Protein AF-A0A967Z6N4-F1 (afdb_monomer_lite)

Foldseek 3Di:
DECVLLVVQVCLAPPPLVAAAAEAEAELYLCQPPVNLVVQCCVVCVPPPPDDPVQDAAEGRQSHQHEYEYEHECPSPSCVPQCNVSRYDYHPNRYDYDGDYWDQQDDDPNRGDSRDPVSVCPTVVVVVVVVVVVVVPDQDPVRVVVVVVVVVVVVVVD

Sequence (158 aa):
HSMGSIIAYDVLTDVASDVNIHTFMTLGSPLGSPAVMKKMLAEQYAEQTNDSESEKKLATPENIKKNWLNLSDLNDNVALNYDLADDFEPNSHGVGPKDVIVNNDYEYEGKKNPHKSYGYLRTPEVAEVIHEFLAEERPSLADILRDSWERFIALFSR

Structure (mmCIF, N/CA/C/O backbone):
data_AF-A0A967Z6N4-F1
#
_entry.id   AF-A0A967Z6N4-F1
#
loop_
_atom_site.group_PDB
_atom_site.id
_atom_site.type_symbol
_atom_site.label_atom_id
_atom_site.label_alt_id
_atom_site.label_comp_id
_atom_site.label_asym_id
_atom_site.label_entity_id
_atom_site.label_seq_id
_atom_site.pdbx_PDB_ins_code
_atom_site.Cartn_x
_atom_site.Cartn_y
_atom_site.Cartn_z
_atom_site.occupancy
_atom_site.B_iso_or_equiv
_atom_site.auth_seq_id
_atom_site.auth_comp_id
_atom_site.auth_asym_id
_atom_site.auth_atom_id
_atom_site.pdbx_PDB_model_num
ATOM 1 N N . HIS A 1 1 ? -0.812 -4.590 5.590 1.00 96.38 1 HIS A N 1
ATOM 2 C CA . HIS A 1 1 ? -1.726 -3.937 6.557 1.00 96.38 1 HIS A CA 1
ATOM 3 C C . HIS A 1 1 ? -0.906 -3.239 7.631 1.00 96.38 1 HIS A C 1
ATOM 5 O O . HIS A 1 1 ? 0.101 -3.816 8.042 1.00 96.38 1 HIS A O 1
ATOM 11 N N . SER A 1 2 ? -1.319 -2.041 8.067 1.00 95.00 2 SER A N 1
ATOM 12 C CA . SER A 1 2 ? -0.643 -1.256 9.115 1.00 95.00 2 SER A CA 1
ATOM 13 C C . SER A 1 2 ? 0.869 -1.145 8.864 1.00 95.00 2 SER A C 1
ATOM 15 O O . SER A 1 2 ? 1.279 -1.053 7.713 1.00 95.00 2 SER A O 1
ATOM 17 N N . MET A 1 3 ? 1.719 -1.227 9.893 1.00 95.00 3 MET A N 1
ATOM 18 C CA . MET A 1 3 ? 3.188 -1.196 9.762 1.00 95.00 3 MET A CA 1
ATOM 19 C C . MET A 1 3 ? 3.758 -2.211 8.757 1.00 95.00 3 MET A C 1
ATOM 21 O O . MET A 1 3 ? 4.827 -1.986 8.200 1.00 95.00 3 MET A O 1
ATOM 25 N N . GLY A 1 4 ? 3.043 -3.304 8.472 1.00 96.94 4 GLY A N 1
ATOM 26 C CA . GLY A 1 4 ? 3.443 -4.244 7.429 1.00 96.94 4 GLY A CA 1
ATOM 27 C C . GLY A 1 4 ? 3.487 -3.624 6.028 1.00 96.94 4 GLY A C 1
ATOM 28 O O . GLY A 1 4 ? 4.197 -4.146 5.182 1.00 96.94 4 GLY A O 1
ATOM 29 N N . SER A 1 5 ? 2.772 -2.520 5.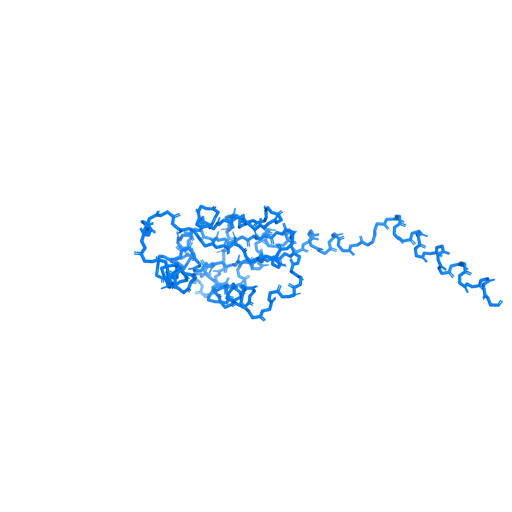765 1.00 96.56 5 SER A N 1
ATOM 30 C CA . SER A 1 5 ? 2.909 -1.792 4.495 1.00 96.56 5 SER A CA 1
ATOM 31 C C . SER A 1 5 ? 4.233 -1.043 4.383 1.00 96.56 5 SER A C 1
ATOM 33 O O . SER A 1 5 ? 4.764 -0.980 3.286 1.00 96.56 5 SER A O 1
ATOM 35 N N . ILE A 1 6 ? 4.765 -0.510 5.492 1.00 95.38 6 ILE A N 1
ATOM 36 C CA . ILE A 1 6 ? 6.084 0.144 5.513 1.00 95.38 6 ILE A CA 1
ATOM 37 C C . ILE A 1 6 ? 7.149 -0.902 5.187 1.00 95.38 6 ILE A C 1
ATOM 39 O O . ILE A 1 6 ? 7.897 -0.748 4.234 1.00 95.38 6 ILE A O 1
ATOM 43 N N . ILE A 1 7 ? 7.126 -2.027 5.911 1.00 96.31 7 ILE A N 1
ATOM 44 C CA . ILE A 1 7 ? 8.071 -3.131 5.693 1.00 96.31 7 ILE A CA 1
ATOM 45 C C . ILE A 1 7 ? 7.983 -3.645 4.253 1.00 96.31 7 ILE A C 1
ATOM 47 O O . ILE A 1 7 ? 9.007 -3.883 3.622 1.00 96.31 7 ILE A O 1
ATOM 51 N N . ALA A 1 8 ? 6.767 -3.837 3.732 1.00 97.31 8 ALA A N 1
ATOM 52 C CA . ALA A 1 8 ? 6.587 -4.296 2.362 1.00 97.31 8 ALA A CA 1
ATOM 53 C C . ALA A 1 8 ? 7.140 -3.287 1.350 1.00 97.31 8 ALA A C 1
ATOM 55 O O . ALA A 1 8 ? 7.841 -3.699 0.435 1.00 97.31 8 ALA A O 1
ATOM 56 N N . TYR A 1 9 ? 6.874 -1.992 1.526 1.00 96.00 9 TYR A N 1
ATOM 57 C CA . TYR A 1 9 ? 7.425 -0.958 0.656 1.00 96.00 9 TYR A CA 1
ATOM 58 C C . TYR A 1 9 ? 8.963 -0.971 0.660 1.00 96.00 9 TYR A C 1
ATOM 60 O O . TYR A 1 9 ? 9.559 -1.034 -0.413 1.00 96.00 9 TYR A O 1
ATOM 68 N N . ASP A 1 10 ? 9.601 -0.994 1.835 1.00 94.19 10 ASP A N 1
ATOM 69 C CA . ASP A 1 10 ? 11.070 -0.998 1.945 1.00 94.19 10 ASP A CA 1
ATOM 70 C C . ASP A 1 10 ? 11.667 -2.240 1.264 1.00 94.19 10 ASP A C 1
ATOM 72 O O . ASP A 1 10 ? 12.599 -2.154 0.465 1.00 94.19 10 ASP A O 1
ATOM 76 N N . VAL A 1 11 ? 11.082 -3.418 1.518 1.00 95.56 11 VAL A N 1
ATOM 77 C CA . VAL A 1 11 ? 11.527 -4.679 0.907 1.00 95.56 11 VAL A CA 1
ATOM 78 C C . VAL A 1 11 ? 11.374 -4.649 -0.611 1.00 95.56 11 VAL A C 1
ATOM 80 O O . VAL A 1 11 ? 12.284 -5.087 -1.310 1.00 95.56 11 VAL A O 1
ATOM 83 N N . LEU A 1 12 ? 10.248 -4.154 -1.129 1.00 96.31 12 LEU A N 1
ATOM 84 C CA . LEU A 1 12 ? 10.007 -4.087 -2.572 1.00 96.31 12 LEU A CA 1
ATOM 85 C C . LEU A 1 12 ? 10.890 -3.043 -3.265 1.00 96.31 12 LEU A C 1
ATOM 87 O O . LEU A 1 12 ? 11.225 -3.238 -4.431 1.00 96.31 12 LEU A O 1
ATOM 91 N N . THR A 1 13 ? 11.280 -1.983 -2.557 1.00 93.25 13 THR A N 1
ATOM 92 C CA . THR A 1 13 ? 12.159 -0.931 -3.083 1.00 93.25 13 THR A CA 1
ATOM 93 C C . THR A 1 13 ? 13.614 -1.399 -3.142 1.00 93.25 13 THR A C 1
ATOM 95 O O . THR A 1 13 ? 14.236 -1.302 -4.199 1.00 93.25 13 THR A O 1
ATOM 98 N N . ASP A 1 14 ? 14.136 -1.976 -2.053 1.00 89.38 14 ASP A N 1
ATOM 99 C CA . ASP A 1 14 ? 15.587 -2.156 -1.894 1.00 89.38 14 ASP A CA 1
ATOM 100 C C . ASP A 1 14 ? 16.056 -3.616 -1.880 1.00 89.38 14 ASP A C 1
ATOM 102 O O . ASP A 1 14 ? 17.147 -3.926 -2.358 1.00 89.38 14 ASP A O 1
ATOM 106 N N . VAL A 1 15 ? 15.266 -4.531 -1.310 1.00 91.50 15 VAL A N 1
ATOM 107 C CA . VAL A 1 15 ? 15.737 -5.895 -0.994 1.00 91.50 15 VAL A CA 1
ATOM 108 C C . VAL A 1 15 ? 15.342 -6.908 -2.064 1.00 91.50 15 VAL A C 1
ATOM 110 O O . VAL A 1 15 ? 16.128 -7.790 -2.398 1.00 91.50 15 VAL A O 1
ATOM 113 N N . ALA A 1 16 ? 14.120 -6.802 -2.577 1.00 92.69 16 ALA A N 1
ATOM 114 C CA . ALA A 1 16 ? 13.496 -7.754 -3.493 1.00 92.69 16 ALA A CA 1
ATOM 115 C C . ALA A 1 16 ? 13.032 -7.065 -4.787 1.00 92.69 16 ALA A C 1
ATOM 117 O O . ALA A 1 16 ? 11.970 -7.378 -5.335 1.00 92.69 16 ALA A O 1
ATOM 118 N N . SER A 1 17 ? 13.813 -6.096 -5.268 1.00 92.19 17 SER A N 1
ATOM 119 C CA . SER A 1 17 ? 13.521 -5.315 -6.478 1.00 92.19 17 SER A CA 1
ATOM 120 C C . SER A 1 17 ? 13.522 -6.153 -7.768 1.00 92.19 17 SER A C 1
ATOM 122 O O . SER A 1 17 ? 13.051 -5.701 -8.809 1.00 92.19 17 SER A O 1
ATOM 124 N N . ASP A 1 18 ? 13.988 -7.399 -7.706 1.00 94.00 18 ASP A N 1
ATOM 125 C CA . ASP A 1 18 ? 13.967 -8.388 -8.782 1.00 94.00 18 ASP A CA 1
ATOM 126 C C . ASP A 1 18 ? 12.669 -9.220 -8.841 1.00 94.00 18 ASP A C 1
ATOM 128 O O . ASP A 1 18 ? 12.391 -9.869 -9.854 1.00 94.00 18 ASP A O 1
ATOM 132 N N . VAL A 1 19 ? 11.845 -9.200 -7.787 1.00 95.38 19 VAL A N 1
ATOM 133 C CA . VAL A 1 19 ? 10.605 -9.986 -7.712 1.00 95.38 19 VAL A CA 1
ATOM 134 C C . VAL A 1 19 ? 9.451 -9.251 -8.383 1.00 95.38 19 VAL A C 1
ATOM 136 O O . VAL A 1 19 ? 9.007 -8.212 -7.910 1.00 95.38 19 VAL A O 1
ATOM 139 N N . ASN A 1 20 ? 8.884 -9.833 -9.441 1.00 95.69 20 ASN A N 1
ATOM 140 C CA . ASN A 1 20 ? 7.720 -9.256 -10.113 1.00 95.69 20 ASN A CA 1
ATOM 141 C C . ASN A 1 20 ? 6.460 -9.334 -9.240 1.00 95.69 20 ASN A C 1
ATOM 143 O O . ASN A 1 20 ? 5.927 -10.418 -8.994 1.00 95.69 20 ASN A O 1
ATOM 147 N N . ILE A 1 21 ? 5.939 -8.173 -8.848 1.00 96.75 21 ILE A N 1
ATOM 148 C CA . ILE A 1 21 ? 4.687 -8.040 -8.107 1.00 96.75 21 ILE A CA 1
ATOM 149 C C . ILE A 1 21 ? 3.591 -7.585 -9.061 1.00 96.75 21 ILE A C 1
ATOM 151 O O . ILE A 1 21 ? 3.603 -6.465 -9.564 1.00 96.75 21 ILE A O 1
ATOM 155 N N . HIS A 1 22 ? 2.603 -8.444 -9.303 1.00 96.25 22 HIS A N 1
ATOM 156 C CA . HIS A 1 22 ? 1.459 -8.076 -10.134 1.00 96.25 22 HIS A CA 1
ATOM 157 C C . HIS A 1 22 ? 0.614 -6.976 -9.472 1.00 96.25 22 HIS A C 1
ATOM 159 O O . HIS A 1 22 ? 0.335 -5.940 -10.072 1.00 96.25 22 HIS A O 1
ATOM 165 N N . THR A 1 23 ? 0.205 -7.180 -8.220 1.00 96.56 23 THR A N 1
ATOM 166 C CA . THR A 1 23 ? -0.631 -6.234 -7.474 1.00 96.56 23 THR A CA 1
ATOM 167 C C . THR A 1 23 ? -0.119 -6.091 -6.050 1.00 96.56 23 THR A C 1
ATOM 169 O O . THR A 1 23 ? 0.040 -7.084 -5.343 1.00 96.56 23 THR A O 1
ATOM 172 N N . PHE A 1 24 ? 0.124 -4.851 -5.634 1.00 97.75 24 PHE A N 1
ATOM 173 C CA . PHE A 1 24 ? 0.473 -4.491 -4.269 1.00 97.75 24 PHE A CA 1
ATOM 174 C C . PHE A 1 24 ? -0.736 -3.852 -3.582 1.00 97.75 24 PHE A C 1
ATOM 176 O O . PHE A 1 24 ? -1.311 -2.890 -4.082 1.00 97.75 24 PHE A O 1
ATOM 183 N N . MET A 1 25 ? -1.144 -4.404 -2.441 1.00 97.12 25 MET A N 1
ATOM 184 C CA . MET A 1 25 ? -2.298 -3.925 -1.683 1.00 97.12 25 MET A CA 1
ATOM 185 C C . MET A 1 25 ? -1.869 -3.496 -0.281 1.00 97.12 25 MET A C 1
ATOM 187 O O . MET A 1 25 ? -1.329 -4.294 0.492 1.00 97.12 25 MET A O 1
ATOM 191 N N . THR A 1 26 ? -2.164 -2.251 0.075 1.00 97.19 26 THR A N 1
ATOM 192 C CA . THR A 1 26 ? -1.971 -1.710 1.422 1.00 97.19 26 THR A CA 1
ATOM 193 C C . THR A 1 26 ? -3.328 -1.498 2.089 1.00 97.19 26 THR A C 1
ATOM 195 O O . THR A 1 26 ? -4.289 -1.095 1.451 1.00 97.19 26 THR A O 1
ATOM 198 N N . LEU A 1 27 ? -3.427 -1.842 3.376 1.00 97.00 27 LEU A N 1
ATOM 199 C CA . LEU A 1 27 ? -4.673 -1.797 4.154 1.00 97.00 27 LEU A CA 1
ATOM 200 C C . LEU A 1 27 ? -4.406 -1.025 5.443 1.00 97.00 27 LEU A C 1
ATOM 202 O O . LEU A 1 27 ? -3.502 -1.438 6.183 1.00 97.00 27 LEU A O 1
ATOM 206 N N . GLY A 1 28 ? -5.157 0.042 5.716 1.00 95.56 28 GLY A N 1
ATOM 207 C CA . GLY A 1 28 ? -4.961 0.882 6.904 1.00 95.56 28 GLY A CA 1
ATOM 208 C C . GLY A 1 28 ? -3.504 1.316 7.048 1.00 95.56 28 GLY A C 1
ATOM 209 O O . GLY A 1 28 ? -2.859 1.035 8.061 1.00 95.56 28 GLY A O 1
ATOM 210 N N . SER A 1 29 ? -2.933 1.834 5.961 1.00 95.38 29 SER A N 1
ATOM 211 C CA . SER A 1 29 ? -1.497 2.066 5.847 1.00 95.38 29 SER A CA 1
ATOM 212 C C . SER A 1 29 ? -1.076 3.364 6.538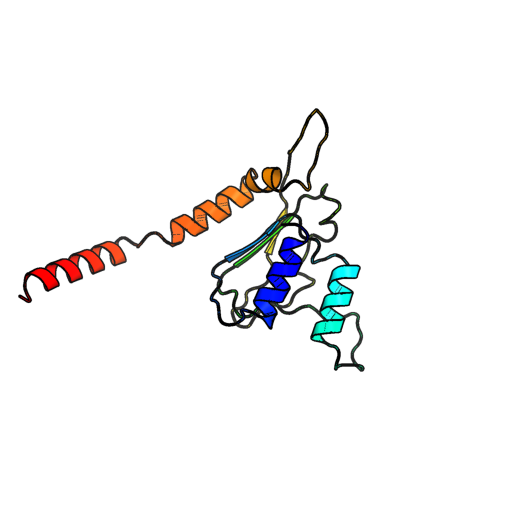 1.00 95.38 29 SER A C 1
ATOM 214 O O . SER A 1 29 ? -1.664 4.402 6.263 1.00 95.38 29 SER A O 1
ATOM 216 N N . PRO A 1 30 ? -0.015 3.353 7.364 1.00 94.25 30 PRO A N 1
ATOM 217 C CA . PRO A 1 30 ? 0.591 4.575 7.881 1.00 94.25 30 PRO A CA 1
ATOM 218 C C . PRO A 1 30 ? 1.593 5.222 6.904 1.00 94.25 30 PRO A C 1
ATOM 220 O O . PRO A 1 30 ? 2.355 6.082 7.337 1.00 94.25 30 PRO A O 1
ATOM 223 N N . LEU A 1 31 ? 1.663 4.802 5.631 1.00 93.50 31 LEU A N 1
ATOM 224 C CA . LEU A 1 31 ? 2.672 5.296 4.679 1.00 93.50 31 LEU A CA 1
ATOM 225 C C . LEU A 1 31 ? 2.590 6.810 4.446 1.00 93.50 31 LEU A C 1
ATOM 227 O O . LEU A 1 31 ? 3.633 7.448 4.397 1.00 93.50 31 LEU A O 1
ATOM 231 N N . GLY A 1 32 ? 1.385 7.384 4.415 1.00 89.50 32 GLY A N 1
ATOM 232 C CA . GLY A 1 32 ? 1.178 8.831 4.286 1.00 89.50 32 GLY A CA 1
ATOM 233 C C . GLY A 1 32 ? 1.407 9.606 5.590 1.00 89.50 32 GLY A C 1
ATOM 234 O O . GLY A 1 32 ? 1.242 10.822 5.644 1.00 89.50 32 GLY A O 1
ATOM 235 N N . SER A 1 33 ? 1.751 8.938 6.700 1.00 89.44 33 SER A N 1
ATOM 236 C CA . SER A 1 33 ? 2.024 9.636 7.959 1.00 89.44 33 SER A CA 1
ATOM 237 C C . SER A 1 33 ? 3.255 10.534 7.804 1.00 89.44 33 SER A C 1
ATOM 239 O O . SER A 1 33 ? 4.318 10.022 7.445 1.00 89.44 33 SER A O 1
ATOM 241 N N . PRO A 1 34 ? 3.198 11.828 8.182 1.00 86.62 34 PRO A N 1
ATOM 242 C CA . PRO A 1 34 ? 4.328 12.744 8.015 1.00 86.62 34 PRO A CA 1
ATOM 243 C C . PRO A 1 34 ? 5.630 12.246 8.653 1.00 86.62 34 PRO A C 1
ATOM 245 O O . PRO A 1 34 ? 6.716 12.468 8.126 1.00 86.62 34 PRO A O 1
ATOM 248 N N . ALA A 1 35 ? 5.539 11.548 9.791 1.00 87.50 35 ALA A N 1
ATOM 249 C CA . ALA A 1 35 ? 6.709 10.980 10.459 1.00 87.50 35 ALA A CA 1
ATOM 250 C C . ALA A 1 35 ? 7.327 9.810 9.674 1.00 87.50 35 ALA A C 1
ATOM 252 O O . ALA A 1 35 ? 8.548 9.660 9.666 1.00 87.50 35 ALA A O 1
ATOM 253 N N . VAL A 1 36 ? 6.488 8.995 9.028 1.00 89.56 36 VAL A N 1
ATOM 254 C CA . VAL A 1 36 ? 6.911 7.867 8.190 1.00 89.56 36 VAL A CA 1
ATOM 255 C C . VAL A 1 36 ? 7.511 8.399 6.893 1.00 89.56 36 VAL A C 1
ATOM 257 O O . VAL A 1 36 ? 8.676 8.124 6.617 1.00 89.56 36 VAL A O 1
ATOM 260 N N . MET A 1 37 ? 6.784 9.261 6.180 1.00 88.50 37 MET A N 1
ATOM 261 C CA . MET A 1 37 ? 7.250 9.877 4.938 1.00 88.50 37 MET A CA 1
ATOM 262 C C . MET A 1 37 ? 8.571 10.619 5.112 1.00 88.50 37 MET A C 1
ATOM 264 O O . MET A 1 37 ? 9.504 10.398 4.347 1.00 88.50 37 MET A O 1
ATOM 268 N N . LYS A 1 38 ? 8.694 11.459 6.151 1.00 87.38 38 LYS A N 1
ATOM 269 C CA . LYS A 1 38 ? 9.933 12.201 6.418 1.00 87.38 38 LYS A CA 1
ATOM 270 C C . LYS A 1 38 ? 11.131 11.269 6.566 1.00 87.38 38 LYS A C 1
ATOM 272 O O . LYS A 1 38 ? 12.218 11.586 6.091 1.00 87.38 38 LYS A O 1
ATOM 277 N N . LYS A 1 39 ? 10.944 10.135 7.244 1.00 88.44 39 LYS A N 1
ATOM 278 C CA . LYS A 1 39 ? 12.008 9.150 7.426 1.00 88.44 39 LYS A CA 1
ATOM 279 C C . LYS A 1 39 ? 12.379 8.487 6.096 1.00 88.44 39 LYS A C 1
ATOM 281 O O . LYS A 1 39 ? 13.559 8.441 5.773 1.00 88.44 39 LYS A O 1
ATOM 286 N N . MET A 1 40 ? 11.390 8.052 5.319 1.00 89.12 40 MET A N 1
ATOM 287 C CA . MET A 1 40 ? 11.611 7.398 4.024 1.00 89.12 40 MET A CA 1
ATOM 288 C C . MET A 1 40 ? 12.275 8.339 3.011 1.00 89.12 40 MET A C 1
ATOM 290 O O . MET A 1 40 ? 13.223 7.954 2.335 1.00 89.12 40 MET A O 1
ATOM 294 N N . LEU A 1 41 ? 11.843 9.603 2.956 1.00 88.06 41 LEU A N 1
ATOM 295 C CA . LEU A 1 41 ? 12.468 10.629 2.120 1.00 88.06 41 LEU A CA 1
ATOM 296 C C . LEU A 1 41 ? 13.915 10.887 2.545 1.00 88.06 41 LEU A C 1
ATOM 298 O O . LEU A 1 41 ? 14.791 10.998 1.693 1.00 88.06 41 LEU A O 1
ATOM 302 N N . ALA A 1 42 ? 14.189 10.959 3.850 1.00 85.75 42 ALA A N 1
ATOM 303 C CA . ALA A 1 42 ? 15.552 11.128 4.343 1.00 85.75 42 ALA A CA 1
ATOM 304 C C . ALA A 1 42 ? 16.459 9.944 3.969 1.00 85.75 42 ALA A C 1
ATOM 306 O O . ALA A 1 42 ? 17.638 10.159 3.719 1.00 85.75 42 ALA A O 1
ATOM 307 N N . GLU A 1 43 ? 15.927 8.722 3.913 1.00 83.75 43 GLU A N 1
ATOM 308 C CA . GLU A 1 43 ? 16.665 7.525 3.495 1.00 83.75 43 GLU A CA 1
ATOM 309 C C . GLU A 1 43 ? 16.889 7.497 1.972 1.00 83.75 43 GLU A C 1
ATOM 311 O O . GLU A 1 43 ? 18.020 7.292 1.533 1.00 83.75 43 GLU A O 1
ATOM 316 N N . GLN A 1 44 ? 15.865 7.799 1.164 1.00 78.75 44 GLN A N 1
ATOM 317 C CA . GLN A 1 44 ? 15.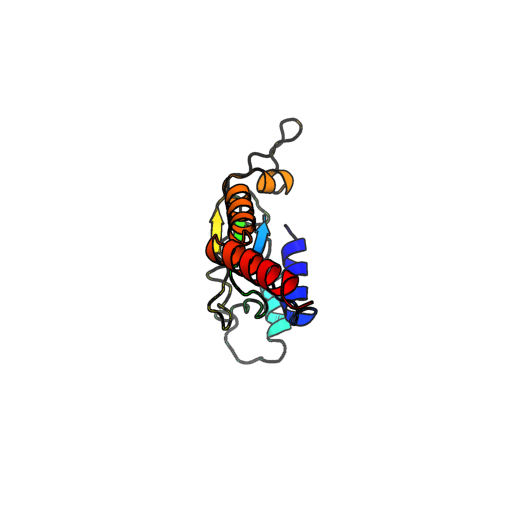971 7.836 -0.304 1.00 78.75 44 GLN A CA 1
ATOM 318 C C . GLN A 1 44 ? 16.821 9.004 -0.826 1.00 78.75 44 GLN A C 1
ATOM 320 O O . GLN A 1 44 ? 17.487 8.884 -1.854 1.00 78.75 44 GLN A O 1
ATOM 325 N N . TYR A 1 45 ? 16.816 10.138 -0.122 1.00 76.06 45 TYR A N 1
ATOM 326 C CA . TYR A 1 45 ? 17.462 11.379 -0.553 1.00 76.06 45 TYR A CA 1
ATOM 327 C C . TYR A 1 45 ? 18.594 11.834 0.373 1.00 76.06 45 TYR A C 1
ATOM 329 O O . TYR A 1 45 ? 18.973 13.006 0.329 1.00 76.06 45 TYR A O 1
ATOM 337 N N . ALA A 1 46 ? 19.164 10.927 1.174 1.00 65.12 46 ALA A N 1
ATOM 338 C CA . ALA A 1 46 ? 20.225 11.214 2.147 1.00 65.12 46 ALA A CA 1
ATOM 339 C C . ALA A 1 46 ? 21.427 11.989 1.562 1.00 65.12 46 ALA A C 1
ATOM 341 O O . ALA A 1 46 ? 22.126 12.695 2.288 1.00 65.12 46 ALA A O 1
ATOM 342 N N . GLU A 1 47 ? 21.660 11.886 0.249 1.00 56.38 47 GLU A N 1
ATOM 343 C CA . GLU A 1 47 ? 22.767 12.537 -0.463 1.00 56.38 47 GLU A CA 1
ATOM 344 C C . GLU A 1 47 ? 22.388 13.867 -1.157 1.00 56.38 47 GLU A C 1
ATOM 346 O O . GLU A 1 47 ? 23.260 14.561 -1.679 1.00 56.38 47 GLU A O 1
ATOM 351 N N . GLN A 1 48 ? 21.109 14.267 -1.161 1.00 56.53 48 GLN A N 1
ATOM 352 C CA . GLN A 1 48 ? 20.605 15.436 -1.900 1.00 56.53 48 GLN A CA 1
ATOM 353 C C . GLN A 1 48 ? 20.208 16.583 -0.960 1.00 56.53 48 GLN A C 1
ATOM 355 O O . GLN A 1 48 ? 19.035 16.782 -0.645 1.00 56.53 48 GLN A O 1
ATOM 360 N N . THR A 1 49 ? 21.200 17.367 -0.534 1.00 49.12 49 THR A N 1
ATOM 361 C CA . THR A 1 49 ? 21.075 18.418 0.494 1.00 49.12 49 THR A CA 1
ATOM 362 C C . THR A 1 49 ? 20.554 19.779 0.008 1.00 49.12 49 THR A C 1
ATOM 364 O O . THR A 1 49 ? 20.485 20.704 0.814 1.00 49.12 49 THR A O 1
ATOM 367 N N . ASN A 1 50 ? 20.202 19.939 -1.274 1.00 50.88 50 ASN A N 1
ATOM 368 C CA . ASN A 1 50 ? 19.993 21.270 -1.873 1.00 50.88 50 ASN A CA 1
ATOM 369 C C . ASN A 1 50 ? 18.595 21.551 -2.444 1.00 50.88 50 ASN A C 1
ATOM 371 O O . ASN A 1 50 ? 18.360 22.677 -2.879 1.00 50.88 50 ASN A O 1
ATOM 375 N N . ASP A 1 51 ? 17.672 20.590 -2.423 1.00 49.62 51 ASP A N 1
ATOM 376 C CA . ASP A 1 51 ? 16.319 20.799 -2.953 1.00 49.62 51 ASP A CA 1
ATOM 377 C C . ASP A 1 51 ? 15.306 21.013 -1.831 1.00 49.62 51 ASP A C 1
ATOM 379 O O . ASP A 1 51 ? 15.387 20.384 -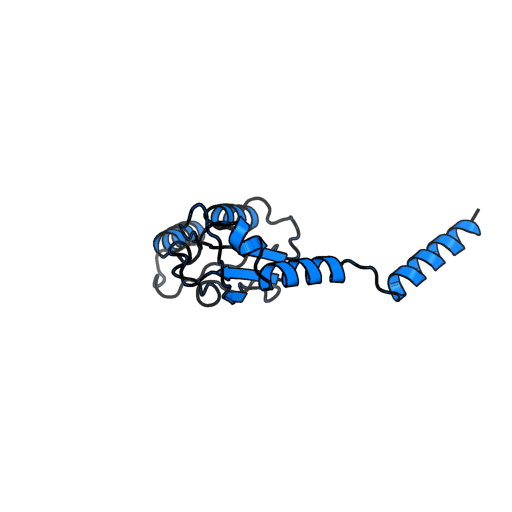0.775 1.00 49.62 51 ASP A O 1
ATOM 383 N N . SER A 1 52 ? 14.349 21.910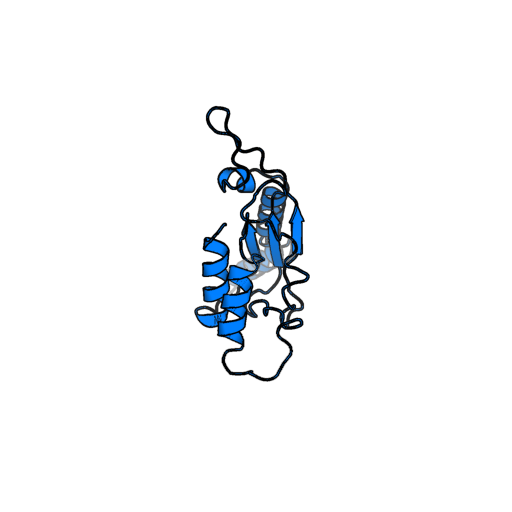 -2.078 1.00 53.03 52 SER A N 1
ATOM 384 C CA . SER A 1 52 ? 13.237 22.207 -1.175 1.00 53.03 52 SER A CA 1
ATOM 385 C C . SER A 1 52 ? 12.545 20.909 -0.746 1.00 53.03 52 SER A C 1
ATOM 387 O O . SER A 1 52 ? 11.956 20.220 -1.576 1.00 53.03 52 SER A O 1
ATOM 389 N N . GLU A 1 53 ? 12.593 20.578 0.550 1.00 54.75 53 GLU A N 1
ATOM 390 C CA . GLU A 1 53 ? 11.955 19.378 1.132 1.00 54.75 53 GLU A CA 1
ATOM 391 C C . GLU A 1 53 ? 10.451 19.281 0.806 1.00 54.75 53 GLU A C 1
ATOM 393 O O . GLU A 1 53 ? 9.869 18.207 0.894 1.00 54.75 53 GLU A O 1
ATOM 398 N N . SER A 1 54 ? 9.824 20.394 0.414 1.00 53.38 54 SER A N 1
ATOM 399 C CA . SER A 1 54 ? 8.385 20.529 0.187 1.00 53.38 54 SER A CA 1
ATOM 400 C C . SER A 1 54 ? 7.844 19.910 -1.106 1.00 53.38 54 SER A C 1
ATOM 402 O O . SER A 1 54 ? 6.629 19.889 -1.265 1.00 53.38 54 SER A O 1
ATOM 404 N N . GLU A 1 55 ? 8.690 19.459 -2.038 1.00 63.12 55 GLU A N 1
ATOM 405 C CA . GLU A 1 55 ? 8.240 18.918 -3.340 1.00 63.12 55 GLU A CA 1
ATOM 406 C C . GLU A 1 55 ? 8.725 17.487 -3.620 1.00 63.12 55 GLU A C 1
ATOM 408 O O . GLU A 1 55 ? 8.408 16.920 -4.665 1.00 63.12 55 GLU A O 1
ATOM 413 N N . LYS A 1 56 ? 9.491 16.876 -2.706 1.00 74.88 56 LYS A N 1
ATOM 414 C CA . LYS A 1 56 ? 9.998 15.515 -2.912 1.00 74.88 56 LYS A CA 1
ATOM 415 C C . LYS A 1 56 ? 8.927 14.491 -2.574 1.00 74.88 56 LYS A C 1
ATOM 417 O O . LYS A 1 56 ? 8.486 14.395 -1.432 1.00 74.88 56 LYS A O 1
ATOM 422 N N . LYS A 1 57 ? 8.572 13.697 -3.574 1.00 84.56 57 LYS A N 1
ATOM 423 C CA . LYS A 1 57 ? 7.672 12.556 -3.451 1.00 84.56 57 LYS A CA 1
ATOM 424 C C . LYS A 1 57 ? 8.444 11.251 -3.386 1.00 84.56 57 LYS A C 1
ATOM 426 O O . LYS A 1 57 ? 9.559 11.156 -3.892 1.00 84.56 57 LYS A O 1
ATOM 431 N N . LEU A 1 58 ? 7.837 10.244 -2.775 1.00 90.56 58 LEU A N 1
ATOM 432 C CA . LEU A 1 58 ? 8.409 8.903 -2.701 1.00 90.56 58 LEU A CA 1
ATOM 433 C C . LEU A 1 58 ? 8.215 8.165 -4.032 1.00 90.56 58 LEU A C 1
ATOM 435 O O . LEU A 1 58 ? 7.195 8.321 -4.696 1.00 90.56 58 LEU A O 1
ATOM 439 N N . ALA A 1 59 ? 9.181 7.348 -4.443 1.00 92.12 59 ALA A N 1
ATOM 440 C CA . ALA A 1 59 ? 9.055 6.579 -5.682 1.00 92.12 59 ALA A CA 1
ATOM 441 C C . ALA A 1 59 ? 8.197 5.317 -5.488 1.00 92.12 59 ALA A C 1
ATOM 443 O O . ALA A 1 59 ? 8.369 4.583 -4.518 1.00 92.12 59 ALA A O 1
ATOM 444 N N . THR A 1 60 ? 7.322 4.998 -6.442 1.00 96.25 60 THR A N 1
ATOM 445 C CA . THR A 1 60 ? 6.680 3.675 -6.469 1.00 96.25 60 THR A CA 1
ATOM 446 C C . THR A 1 60 ? 7.711 2.588 -6.813 1.00 96.25 60 THR A C 1
ATOM 448 O O . THR A 1 60 ? 8.448 2.759 -7.788 1.00 96.25 60 THR A O 1
ATOM 451 N N . PRO A 1 61 ? 7.764 1.448 -6.089 1.00 96.38 61 PRO A N 1
ATOM 452 C CA . PRO A 1 61 ? 8.681 0.360 -6.416 1.00 96.38 61 PRO A CA 1
ATOM 453 C C . PRO A 1 61 ? 8.529 -0.123 -7.868 1.00 96.38 61 PRO A C 1
ATOM 455 O O . PRO A 1 61 ? 7.432 -0.434 -8.343 1.00 96.38 61 PRO A O 1
ATOM 458 N N . GLU A 1 62 ? 9.648 -0.208 -8.588 1.00 96.56 62 GLU A N 1
ATOM 459 C CA . GLU A 1 62 ? 9.680 -0.528 -10.025 1.00 96.56 62 GLU A CA 1
ATOM 460 C C . GLU A 1 62 ? 9.230 -1.968 -10.325 1.00 96.56 62 GLU A C 1
ATOM 462 O O . GLU A 1 62 ? 8.796 -2.316 -11.425 1.00 96.56 62 GLU A O 1
ATOM 467 N N . ASN A 1 63 ? 9.312 -2.841 -9.328 1.00 97.12 63 ASN A N 1
ATOM 468 C CA . ASN A 1 63 ? 8.917 -4.237 -9.427 1.00 97.12 63 ASN A CA 1
ATOM 469 C C . ASN A 1 63 ? 7.394 -4.460 -9.322 1.00 97.12 63 ASN A C 1
ATOM 471 O O . ASN A 1 63 ? 6.934 -5.574 -9.581 1.00 97.12 63 ASN A O 1
ATOM 475 N N . ILE A 1 64 ? 6.603 -3.415 -9.041 1.00 97.88 64 ILE A N 1
ATOM 476 C CA . ILE A 1 64 ? 5.135 -3.450 -9.100 1.00 97.88 64 ILE A CA 1
ATOM 477 C C . ILE A 1 64 ? 4.677 -3.199 -10.540 1.00 97.88 64 ILE A C 1
ATOM 479 O O . ILE A 1 64 ? 4.862 -2.119 -11.097 1.00 97.88 64 ILE A O 1
ATOM 483 N N . LYS A 1 65 ? 4.065 -4.210 -11.161 1.00 96.75 65 LYS A N 1
ATOM 484 C CA . LYS A 1 65 ? 3.838 -4.240 -12.613 1.00 96.75 65 LYS A CA 1
ATOM 485 C C . LYS A 1 65 ? 2.463 -3.780 -13.061 1.00 96.75 65 LYS A C 1
ATOM 487 O O . LYS A 1 65 ? 2.347 -3.313 -14.190 1.00 96.75 65 LYS A O 1
ATOM 492 N N . LYS A 1 66 ? 1.429 -3.925 -12.226 1.00 95.38 66 LYS A N 1
ATOM 493 C CA . LYS A 1 66 ? 0.059 -3.617 -12.656 1.00 95.38 66 LYS A CA 1
ATOM 494 C C . LYS A 1 66 ? -0.682 -2.648 -11.755 1.00 95.38 66 LYS A C 1
ATOM 496 O O . LYS A 1 66 ? -1.213 -1.656 -12.244 1.00 95.38 66 LYS A O 1
ATOM 501 N N . ASN A 1 67 ? -0.768 -2.939 -10.462 1.00 96.62 67 ASN A N 1
ATOM 502 C CA . ASN A 1 67 ? -1.586 -2.141 -9.553 1.00 96.62 67 ASN A CA 1
ATOM 503 C C . ASN A 1 67 ? -0.908 -1.949 -8.202 1.00 96.62 67 ASN A C 1
ATOM 505 O O . ASN A 1 67 ? -0.394 -2.905 -7.624 1.00 96.62 67 ASN A O 1
ATOM 509 N N . TRP A 1 68 ? -1.017 -0.734 -7.670 1.00 98.00 68 TRP A N 1
ATOM 510 C CA . TRP A 1 68 ? -0.902 -0.467 -6.246 1.00 98.00 68 TRP A CA 1
ATOM 511 C C . TRP A 1 68 ? -2.230 0.113 -5.757 1.00 98.00 68 TRP A C 1
ATOM 513 O O . TRP A 1 68 ? -2.675 1.149 -6.238 1.00 98.00 68 TRP A O 1
ATOM 523 N N . LEU A 1 69 ? -2.891 -0.594 -4.844 1.00 97.69 69 LEU A N 1
ATOM 524 C CA . LEU A 1 69 ? -4.168 -0.201 -4.255 1.00 97.69 69 LEU A CA 1
ATOM 525 C C . LEU A 1 69 ? -3.982 0.080 -2.765 1.00 97.69 69 LEU A C 1
ATOM 527 O O . LEU A 1 69 ? -3.528 -0.798 -2.025 1.00 97.69 69 LEU A O 1
ATOM 531 N N . ASN A 1 70 ? -4.345 1.282 -2.331 1.00 97.19 70 ASN A N 1
ATOM 532 C CA . ASN A 1 70 ? -4.277 1.690 -0.935 1.00 97.19 70 ASN A CA 1
ATOM 533 C C . ASN A 1 70 ? -5.686 1.829 -0.360 1.00 97.19 70 ASN A C 1
ATOM 535 O O . ASN A 1 70 ? -6.417 2.753 -0.700 1.00 97.19 70 ASN A O 1
ATOM 539 N N . LEU A 1 71 ? -6.079 0.885 0.495 1.00 96.50 71 LEU A N 1
ATOM 540 C CA . LEU A 1 71 ? -7.410 0.849 1.087 1.00 96.50 71 LEU A CA 1
ATOM 541 C C . LEU A 1 71 ? -7.393 1.398 2.512 1.00 96.50 71 LEU A C 1
ATOM 543 O O . LEU A 1 71 ? -6.684 0.873 3.381 1.00 96.50 71 LEU A O 1
ATOM 547 N N . SER A 1 72 ? -8.227 2.406 2.757 1.00 95.38 72 SER A N 1
ATOM 548 C CA . SER A 1 72 ? -8.242 3.168 4.009 1.00 95.38 72 SER A CA 1
ATOM 549 C C . SER A 1 72 ? -9.668 3.415 4.497 1.00 95.38 72 SER A C 1
ATOM 551 O O . SER A 1 72 ? -10.545 3.789 3.722 1.00 95.38 72 SER A O 1
ATOM 553 N N . ASP A 1 73 ? -9.908 3.214 5.791 1.00 94.12 73 ASP A N 1
ATOM 554 C CA . ASP A 1 73 ? -11.142 3.651 6.450 1.00 94.12 73 ASP A CA 1
ATOM 555 C C . ASP A 1 73 ? -10.940 5.051 7.044 1.00 94.12 73 ASP A C 1
ATOM 557 O O . ASP A 1 73 ? -9.966 5.292 7.752 1.00 94.12 73 ASP A O 1
ATOM 561 N N . LEU A 1 74 ? -11.868 5.979 6.803 1.00 91.06 74 LEU A N 1
ATOM 562 C CA . LEU A 1 74 ? -11.753 7.365 7.288 1.00 91.06 74 LEU A CA 1
ATOM 563 C C . LEU A 1 74 ? -11.800 7.500 8.824 1.00 91.06 74 LEU A C 1
ATOM 565 O O . LEU A 1 74 ? -11.412 8.531 9.367 1.00 91.06 74 LEU A O 1
ATOM 569 N N . ASN A 1 75 ? -12.282 6.480 9.535 1.00 90.75 75 ASN A N 1
ATOM 570 C CA . ASN A 1 75 ? -12.269 6.389 10.996 1.00 90.75 75 ASN A CA 1
ATOM 571 C C . ASN A 1 75 ? -11.021 5.666 11.529 1.00 90.75 75 ASN A C 1
ATOM 573 O O . ASN A 1 75 ? -10.840 5.553 12.747 1.00 90.75 75 ASN A O 1
ATOM 577 N N . ASP A 1 76 ? -10.173 5.131 10.650 1.00 88.69 76 ASP A N 1
ATOM 578 C CA . ASP A 1 76 ? -8.897 4.537 11.015 1.00 88.69 76 ASP A CA 1
ATOM 579 C C . ASP A 1 76 ? -7.845 5.630 11.223 1.00 88.69 76 ASP A C 1
ATOM 581 O O . ASP A 1 76 ? -7.185 6.093 10.297 1.00 88.69 76 ASP A O 1
ATOM 585 N N . ASN A 1 77 ? -7.646 6.008 12.487 1.00 81.38 77 ASN A N 1
ATOM 586 C CA . ASN A 1 77 ? -6.695 7.056 12.859 1.00 81.38 77 ASN A CA 1
ATOM 587 C C . ASN A 1 77 ? -5.233 6.749 12.471 1.00 81.38 77 ASN A C 1
ATOM 589 O O . ASN A 1 77 ? -4.388 7.639 12.518 1.00 81.38 77 ASN A O 1
ATOM 593 N N . VAL A 1 78 ? -4.894 5.499 12.142 1.00 75.75 78 VAL A N 1
ATOM 594 C CA . VAL A 1 78 ? -3.543 5.141 11.682 1.00 75.75 78 VAL A CA 1
ATOM 595 C C . VAL A 1 78 ? -3.351 5.497 10.205 1.00 75.75 78 VAL A C 1
ATOM 597 O O . VAL A 1 78 ? -2.233 5.808 9.803 1.00 75.75 78 VAL A O 1
ATOM 600 N N . ALA A 1 79 ? -4.433 5.504 9.427 1.00 72.19 79 ALA A N 1
ATOM 601 C CA . ALA A 1 79 ? -4.458 5.824 8.002 1.00 72.19 79 ALA A CA 1
ATOM 602 C C . ALA A 1 79 ? -4.909 7.275 7.729 1.00 72.19 79 ALA A C 1
ATOM 604 O O . ALA A 1 79 ? -5.466 7.560 6.675 1.00 72.19 79 ALA A O 1
ATOM 605 N N . LEU A 1 80 ? -4.703 8.198 8.683 1.00 60.53 80 LEU A N 1
ATOM 606 C CA . LEU A 1 80 ? -5.220 9.578 8.621 1.00 60.53 80 LEU A CA 1
ATOM 607 C C . LEU A 1 80 ? -4.814 10.356 7.362 1.00 60.53 80 LEU A C 1
ATOM 609 O O . LEU A 1 80 ? -5.585 11.211 6.932 1.00 60.53 80 LEU A O 1
ATOM 613 N N . ASN A 1 81 ? -3.641 10.071 6.788 1.00 67.81 81 ASN A N 1
ATOM 614 C CA . ASN A 1 81 ? -3.317 10.506 5.433 1.00 67.81 81 ASN A CA 1
ATOM 615 C C . ASN A 1 81 ? -3.537 9.326 4.482 1.00 67.81 81 ASN A C 1
ATOM 617 O O . ASN A 1 81 ? -2.698 8.427 4.384 1.00 67.81 81 ASN A O 1
ATOM 621 N N . TYR A 1 82 ? -4.732 9.289 3.902 1.00 68.69 82 TYR A N 1
ATOM 622 C CA . TYR A 1 82 ? -5.224 8.187 3.082 1.00 68.69 82 TYR A CA 1
ATOM 623 C C . TYR A 1 82 ? -5.004 8.411 1.586 1.00 68.69 82 TYR A C 1
ATOM 625 O O . TYR A 1 82 ? -5.223 7.466 0.838 1.00 68.69 82 TYR A O 1
ATOM 633 N N . ASP A 1 83 ? -4.644 9.627 1.171 1.00 82.12 83 ASP A N 1
ATOM 634 C CA . ASP A 1 83 ? -4.294 9.971 -0.206 1.00 82.12 83 ASP A CA 1
ATOM 635 C C . ASP A 1 83 ? -2.794 9.709 -0.334 1.00 82.12 83 ASP A C 1
ATOM 637 O O . ASP A 1 83 ? -1.991 10.454 0.201 1.00 82.12 83 ASP A O 1
ATOM 641 N N . LEU A 1 84 ? -2.406 8.552 -0.872 1.00 88.69 84 LEU A N 1
ATOM 642 C CA . LEU A 1 84 ? -0.999 8.287 -1.181 1.00 88.69 84 LEU A CA 1
ATOM 643 C C . LEU A 1 84 ? -0.680 8.696 -2.622 1.00 88.69 84 LEU A C 1
ATOM 645 O O . LEU A 1 84 ? 0.490 8.783 -2.992 1.00 88.69 84 LEU A O 1
ATOM 649 N N . ALA A 1 85 ? -1.695 8.895 -3.465 1.00 88.81 85 ALA A N 1
ATOM 650 C CA . ALA A 1 85 ? -1.521 9.262 -4.864 1.00 88.81 85 ALA A CA 1
ATOM 651 C C . ALA A 1 85 ? -0.884 10.647 -5.049 1.00 88.81 85 ALA A C 1
ATOM 653 O O . ALA A 1 85 ? -0.212 10.880 -6.058 1.00 88.81 85 ALA A O 1
ATOM 654 N N . ASP A 1 86 ? -1.058 11.565 -4.099 1.00 87.44 86 ASP A N 1
ATOM 655 C CA . ASP A 1 86 ? -0.385 12.864 -4.105 1.00 87.44 86 ASP A CA 1
ATOM 656 C C . ASP A 1 86 ? 1.052 12.805 -3.557 1.00 87.44 86 ASP A C 1
ATOM 658 O O . ASP A 1 86 ? 1.881 13.609 -3.990 1.00 87.44 86 ASP A O 1
ATOM 662 N N . ASP A 1 87 ? 1.355 11.820 -2.711 1.00 88.81 87 ASP A N 1
ATOM 663 C CA . ASP A 1 87 ? 2.625 11.630 -2.001 1.00 88.81 87 ASP A CA 1
ATOM 664 C C . ASP A 1 87 ? 3.668 10.783 -2.760 1.00 88.81 87 ASP A C 1
ATOM 666 O O . ASP A 1 87 ? 4.874 10.889 -2.496 1.00 88.81 87 ASP A O 1
ATOM 670 N N . PHE A 1 88 ? 3.229 9.942 -3.704 1.00 93.06 88 PHE A N 1
ATOM 671 C CA . PHE A 1 88 ? 4.093 9.012 -4.440 1.00 93.06 88 PHE A CA 1
ATOM 672 C C . PHE A 1 88 ? 4.105 9.278 -5.950 1.00 93.06 88 PHE A C 1
ATOM 674 O O . PHE A 1 88 ? 3.071 9.494 -6.579 1.00 93.06 88 PHE A O 1
ATOM 681 N N . GLU A 1 89 ? 5.287 9.197 -6.560 1.00 94.19 89 GLU A N 1
ATOM 682 C CA . GLU A 1 89 ? 5.443 9.251 -8.014 1.00 94.19 89 GLU A CA 1
ATOM 683 C C . GLU A 1 89 ? 5.212 7.873 -8.652 1.00 94.19 89 GLU A C 1
ATOM 685 O O . GLU A 1 89 ? 5.653 6.849 -8.103 1.00 94.19 89 GLU A O 1
ATOM 690 N N . PRO A 1 90 ? 4.561 7.815 -9.829 1.00 96.31 90 PRO A N 1
ATOM 691 C CA . PRO A 1 90 ? 4.439 6.580 -10.586 1.00 96.31 90 PRO A CA 1
ATOM 692 C C . PRO A 1 90 ? 5.803 6.021 -11.011 1.00 96.31 90 PRO A C 1
ATOM 694 O O . PRO A 1 90 ? 6.734 6.764 -11.321 1.00 96.31 90 PRO A O 1
ATOM 697 N N . ASN A 1 91 ? 5.906 4.696 -11.083 1.00 96.69 91 ASN A N 1
ATOM 698 C CA . ASN A 1 91 ? 7.086 4.006 -11.602 1.00 96.69 91 ASN A CA 1
ATOM 699 C C . ASN A 1 91 ? 7.143 4.026 -13.147 1.00 96.69 91 ASN A C 1
ATOM 701 O O . ASN A 1 91 ? 6.264 4.590 -13.807 1.00 96.69 91 ASN A O 1
ATOM 705 N N . SER A 1 92 ? 8.148 3.385 -13.760 1.00 96.50 92 SER A N 1
ATOM 706 C CA . SER A 1 92 ? 8.314 3.418 -15.227 1.00 96.50 92 SER A CA 1
ATOM 707 C C . SER A 1 92 ? 7.183 2.723 -16.006 1.00 96.50 92 SER A C 1
ATOM 709 O O . SER A 1 92 ? 6.977 2.989 -17.192 1.00 96.50 92 SER A O 1
ATOM 711 N N . HIS A 1 93 ? 6.398 1.881 -15.328 1.00 95.94 93 HIS A N 1
ATOM 712 C CA . HIS A 1 93 ? 5.190 1.248 -15.855 1.00 95.94 93 HIS A CA 1
ATOM 713 C C . HIS A 1 93 ? 3.937 2.134 -15.729 1.00 95.94 93 HIS A C 1
ATOM 715 O O . HIS A 1 93 ? 2.846 1.709 -16.110 1.00 95.94 93 HIS A O 1
ATOM 721 N N . GLY A 1 94 ? 4.072 3.354 -15.198 1.00 96.81 94 GLY A N 1
ATOM 722 C CA . GLY A 1 94 ? 2.953 4.250 -14.908 1.00 96.81 94 GLY A CA 1
ATOM 723 C C . GLY A 1 94 ? 2.110 3.795 -13.716 1.00 96.81 94 GLY A C 1
ATOM 724 O O . GLY A 1 94 ? 0.965 4.226 -13.581 1.00 96.81 94 GLY A O 1
ATOM 725 N N . VAL A 1 95 ? 2.640 2.908 -12.866 1.00 97.75 95 VAL A N 1
ATOM 726 C CA . VAL A 1 95 ? 1.950 2.429 -11.665 1.00 97.75 95 VAL A CA 1
ATOM 727 C C . VAL A 1 95 ? 2.298 3.340 -10.497 1.00 97.75 95 VAL A C 1
ATOM 729 O O . VAL A 1 95 ? 3.469 3.526 -10.192 1.00 97.75 95 VAL A O 1
ATOM 732 N N . GLY A 1 96 ? 1.271 3.862 -9.834 1.00 97.38 96 GLY A N 1
ATOM 733 C CA . GLY A 1 96 ? 1.337 4.536 -8.538 1.00 97.38 96 GLY A CA 1
ATOM 734 C C . GLY A 1 96 ? 0.177 4.077 -7.648 1.00 97.38 96 GLY A C 1
ATOM 735 O O . GLY A 1 96 ? -0.668 3.295 -8.119 1.00 97.38 96 GLY A O 1
ATOM 736 N N . PRO A 1 97 ? 0.127 4.510 -6.378 1.00 96.56 97 PRO A N 1
ATOM 737 C CA . PRO A 1 97 ? -0.973 4.164 -5.492 1.00 96.56 97 PRO A CA 1
ATOM 738 C C . PRO A 1 97 ? -2.299 4.716 -6.025 1.00 96.56 97 PRO A C 1
ATOM 740 O O . PRO A 1 97 ? -2.381 5.825 -6.548 1.00 96.56 97 PRO A O 1
ATOM 743 N N . LYS A 1 98 ? -3.346 3.901 -5.909 1.00 96.56 98 LYS A N 1
ATOM 744 C CA . LYS A 1 98 ? -4.737 4.290 -6.138 1.00 96.56 98 LYS A CA 1
ATOM 745 C C . LYS A 1 98 ? -5.475 4.152 -4.819 1.00 96.56 98 LYS A C 1
ATOM 747 O O . LYS A 1 98 ? -5.595 3.037 -4.297 1.00 96.56 98 LYS A O 1
ATOM 752 N N . ASP A 1 99 ? -5.956 5.269 -4.299 1.00 95.62 99 ASP A N 1
ATOM 753 C CA . ASP A 1 99 ? -6.608 5.305 -2.999 1.00 95.62 99 ASP A CA 1
ATOM 754 C C . ASP A 1 99 ? -8.075 4.890 -3.095 1.00 95.62 99 ASP A C 1
ATOM 756 O O . ASP A 1 99 ? -8.837 5.343 -3.953 1.00 95.62 99 ASP A O 1
ATOM 760 N N . VAL A 1 100 ? -8.464 3.984 -2.205 1.00 95.25 100 VAL A N 1
ATOM 761 C CA . VAL A 1 100 ? -9.799 3.398 -2.133 1.00 95.25 100 VAL A CA 1
ATOM 762 C C . VAL A 1 100 ? -10.297 3.542 -0.704 1.00 95.25 100 VAL A C 1
ATOM 764 O O . VAL A 1 100 ? -9.755 2.962 0.237 1.00 95.25 100 VAL A O 1
ATOM 767 N N . ILE A 1 101 ? -11.358 4.322 -0.534 1.00 95.06 101 ILE A N 1
ATOM 768 C CA . ILE A 1 101 ? -12.008 4.465 0.766 1.00 95.06 101 ILE A CA 1
ATOM 769 C C . ILE A 1 101 ? -12.880 3.236 1.004 1.00 95.06 101 ILE A C 1
ATOM 771 O O . ILE A 1 101 ? -13.672 2.861 0.143 1.00 95.06 101 ILE A O 1
ATOM 775 N N . VAL A 1 102 ? -12.758 2.641 2.187 1.00 95.75 102 VAL A N 1
ATOM 776 C CA . VAL A 1 102 ? -13.569 1.495 2.608 1.00 95.75 102 VAL A CA 1
ATOM 777 C C . VAL A 1 102 ? -14.305 1.793 3.908 1.00 95.75 102 VAL A C 1
ATOM 779 O O . VAL A 1 102 ? -13.945 2.705 4.652 1.00 95.75 102 VAL A O 1
ATOM 782 N N . ASN A 1 103 ? -15.327 0.990 4.203 1.00 96.12 103 ASN A N 1
ATOM 783 C CA . ASN A 1 103 ? -16.007 0.998 5.495 1.00 96.12 103 ASN A CA 1
ATOM 784 C C . ASN A 1 103 ? -15.723 -0.302 6.258 1.00 96.12 103 ASN A C 1
ATOM 786 O O . ASN A 1 103 ? -16.363 -1.334 6.052 1.00 96.12 103 ASN A O 1
ATOM 790 N N . ASN A 1 104 ? -14.754 -0.234 7.157 1.00 94.81 104 ASN A N 1
ATOM 791 C CA . ASN A 1 104 ? -14.401 -1.256 8.116 1.00 94.81 104 ASN A CA 1
ATOM 792 C C . ASN A 1 104 ? -15.308 -1.175 9.357 1.00 94.81 104 ASN A C 1
ATOM 794 O O . ASN A 1 104 ? -15.019 -0.517 10.359 1.00 94.81 104 ASN A O 1
ATOM 798 N N . ASP A 1 105 ? -16.382 -1.957 9.317 1.00 95.00 105 ASP A N 1
ATOM 799 C CA . ASP A 1 105 ? -17.352 -2.083 10.404 1.00 95.00 105 ASP A CA 1
ATOM 800 C C . ASP A 1 105 ? -16.929 -3.040 11.537 1.00 95.00 105 ASP A C 1
ATOM 802 O O . ASP A 1 105 ? -17.766 -3.451 12.343 1.00 95.00 105 ASP A O 1
ATOM 806 N N . TYR A 1 106 ? -15.653 -3.442 11.609 1.00 96.62 106 TYR A N 1
ATOM 807 C CA . TYR A 1 106 ? -15.224 -4.453 12.571 1.00 96.62 106 TYR A CA 1
ATOM 808 C C . TYR A 1 106 ? -15.444 -3.992 14.012 1.00 96.62 106 TYR A C 1
ATOM 810 O O . TYR A 1 106 ? -14.951 -2.952 14.458 1.00 96.62 106 TYR A O 1
ATOM 818 N N . GLU A 1 107 ? -16.128 -4.842 14.770 1.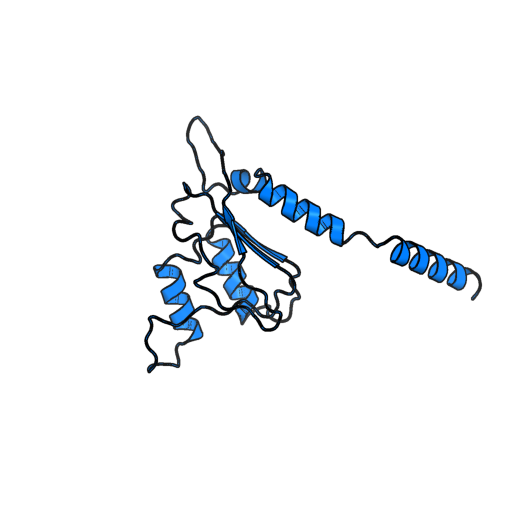00 96.38 107 GLU A N 1
ATOM 819 C CA . GLU A 1 107 ? -16.450 -4.636 16.171 1.00 96.38 107 GLU A CA 1
ATOM 820 C C . GLU A 1 107 ? -16.142 -5.907 16.963 1.00 96.38 107 GLU A C 1
ATOM 822 O O . GLU A 1 107 ? -16.388 -7.026 16.508 1.00 96.38 107 GLU A O 1
ATOM 827 N N . TYR A 1 108 ? -15.598 -5.731 18.164 1.00 94.50 108 TYR A N 1
ATOM 828 C CA . TYR A 1 108 ? -15.419 -6.813 19.122 1.00 94.50 108 TYR A CA 1
ATOM 829 C C . TYR A 1 108 ? -15.931 -6.355 20.486 1.00 94.50 108 TYR A C 1
ATOM 831 O O . TYR A 1 108 ? -15.504 -5.313 20.981 1.00 94.50 108 TYR A O 1
ATOM 839 N N . GLU A 1 109 ? -16.866 -7.113 21.066 1.00 95.25 109 GLU A N 1
ATOM 840 C CA . GLU A 1 109 ? -17.478 -6.818 22.374 1.00 95.25 109 GLU A CA 1
ATOM 841 C C . GLU A 1 109 ? -18.045 -5.383 22.478 1.00 95.25 109 GLU A C 1
ATOM 843 O O . GLU A 1 109 ? -17.835 -4.686 23.469 1.00 95.25 109 GLU A O 1
ATOM 848 N N . GLY A 1 110 ? -18.743 -4.906 21.439 1.00 94.69 110 GLY A N 1
ATOM 849 C CA . GLY A 1 110 ? -19.329 -3.557 21.423 1.00 94.69 110 GLY A CA 1
ATOM 850 C C . GLY A 1 110 ? -18.332 -2.429 21.139 1.00 94.69 110 GLY A C 1
ATOM 851 O O . GLY A 1 110 ? -18.706 -1.256 21.142 1.00 94.69 110 GLY A O 1
ATOM 852 N N . LYS A 1 111 ? -17.050 -2.749 20.912 1.00 95.31 111 LYS A N 1
ATOM 853 C CA . LYS A 1 111 ? -16.002 -1.769 20.620 1.00 95.31 111 LYS A CA 1
ATOM 854 C C . LYS A 1 111 ? -15.583 -1.831 19.155 1.00 95.31 111 LYS A C 1
ATOM 856 O O . LYS A 1 111 ? -14.964 -2.803 18.714 1.00 95.31 111 LYS A O 1
ATOM 861 N N . LYS A 1 112 ? -15.868 -0.753 18.421 1.00 95.62 112 LYS A N 1
ATOM 862 C CA . LYS A 1 112 ? -15.405 -0.569 17.041 1.00 95.62 112 LYS A CA 1
ATOM 863 C C . LYS A 1 112 ? -13.880 -0.543 16.968 1.00 95.62 112 LYS A C 1
ATOM 865 O O . LYS A 1 112 ? -13.213 0.057 17.815 1.00 95.62 112 LYS A O 1
ATOM 870 N N . ASN A 1 113 ? -13.333 -1.174 15.938 1.00 94.75 113 ASN A N 1
ATOM 871 C CA . ASN A 1 113 ? -11.913 -1.156 15.622 1.00 94.75 113 ASN A CA 1
ATOM 872 C C . ASN A 1 113 ? -11.720 -1.077 14.094 1.00 94.75 113 ASN A C 1
ATOM 874 O O . ASN A 1 113 ? -11.424 -2.098 13.466 1.00 94.75 113 ASN A O 1
ATOM 878 N N . PRO A 1 114 ? -11.849 0.132 13.510 1.00 93.81 114 PRO A N 1
ATOM 879 C CA . PRO A 1 114 ? -11.710 0.358 12.066 1.00 93.81 114 PRO A CA 1
ATOM 880 C C . PRO A 1 114 ? -10.286 0.098 11.548 1.00 93.81 114 PRO A C 1
ATOM 882 O O . PRO A 1 114 ? -10.074 -0.029 10.349 1.00 93.81 114 PRO A O 1
ATOM 885 N N . HIS A 1 115 ? -9.301 -0.065 12.441 1.00 95.62 115 HIS A N 1
ATOM 886 C CA . HIS A 1 115 ? -7.939 -0.447 12.068 1.00 95.62 115 HIS A CA 1
ATOM 887 C C . HIS A 1 115 ? -7.739 -1.968 11.970 1.00 95.62 115 HIS A C 1
ATOM 889 O O . HIS A 1 115 ? -6.682 -2.442 11.547 1.00 95.62 115 HIS A O 1
ATOM 895 N N . LYS A 1 116 ? -8.708 -2.797 12.382 1.00 95.88 116 LYS A N 1
ATOM 896 C CA . LYS A 1 116 ? -8.501 -4.251 12.411 1.00 95.88 116 LYS A CA 1
ATOM 897 C C . LYS A 1 116 ? -8.455 -4.824 10.994 1.00 95.88 116 LYS A C 1
ATOM 899 O O . LYS A 1 116 ? -9.404 -4.671 10.233 1.00 95.88 116 LYS A O 1
ATOM 904 N N . SER A 1 117 ? -7.406 -5.588 10.683 1.00 95.06 117 SER A N 1
ATOM 905 C CA . SER A 1 117 ? -7.223 -6.249 9.380 1.00 95.06 117 SER A CA 1
ATOM 906 C C . SER A 1 117 ? -8.397 -7.142 8.963 1.00 95.06 117 SER A C 1
ATOM 908 O O . SER A 1 117 ? -8.789 -7.123 7.804 1.00 95.06 117 SER A O 1
ATOM 910 N N . TYR A 1 118 ? -9.003 -7.884 9.897 1.00 95.56 118 TYR A N 1
ATOM 911 C CA . TYR A 1 118 ? -10.196 -8.707 9.629 1.00 95.56 118 TYR A CA 1
ATOM 912 C C . TYR A 1 118 ? -11.380 -7.888 9.126 1.00 95.56 118 TYR A C 1
ATOM 914 O O . TYR A 1 118 ? -12.248 -8.396 8.430 1.00 95.56 118 TYR A O 1
ATOM 922 N N . GLY A 1 119 ? -11.430 -6.624 9.516 1.00 96.81 119 GLY A N 1
ATOM 923 C CA . GLY A 1 119 ? -12.403 -5.682 9.029 1.00 96.81 119 GLY A CA 1
ATOM 924 C C . GLY A 1 119 ? -12.188 -5.320 7.571 1.00 96.81 119 GLY A C 1
ATOM 925 O O . GLY A 1 119 ? -13.073 -5.578 6.766 1.00 96.81 119 GLY A O 1
ATOM 926 N N . TYR A 1 120 ? -10.981 -4.857 7.233 1.00 96.75 120 TYR A N 1
ATOM 927 C CA . TYR A 1 120 ? -10.560 -4.606 5.851 1.00 96.75 120 TYR A CA 1
ATOM 928 C C . TYR A 1 120 ? -10.799 -5.819 4.939 1.00 96.75 120 TYR A C 1
ATOM 930 O O . TYR A 1 120 ? -11.388 -5.689 3.879 1.00 96.75 120 TYR A O 1
ATOM 938 N N . LEU A 1 121 ? -10.422 -7.027 5.370 1.00 96.81 121 LEU A N 1
ATOM 939 C CA . LEU A 1 121 ? -10.606 -8.251 4.573 1.00 96.81 121 LEU A CA 1
ATOM 940 C C . LEU A 1 121 ? -12.076 -8.614 4.293 1.00 96.81 121 LEU A C 1
ATOM 942 O O . LEU A 1 121 ? -12.333 -9.469 3.451 1.00 96.81 121 LEU A O 1
ATOM 946 N N . ARG A 1 122 ? -13.033 -8.016 5.013 1.00 96.56 122 ARG A N 1
ATOM 947 C CA . ARG A 1 122 ? -14.474 -8.229 4.810 1.00 96.56 122 ARG A CA 1
ATOM 948 C C . ARG A 1 122 ? -15.122 -7.144 3.953 1.00 96.56 122 ARG A C 1
ATOM 950 O O . ARG A 1 122 ? -16.307 -7.279 3.655 1.00 96.56 122 ARG A O 1
ATOM 957 N N . THR A 1 123 ? -14.406 -6.079 3.591 1.00 97.81 123 THR A N 1
ATOM 958 C CA . THR A 1 123 ? -15.003 -5.005 2.793 1.00 97.81 123 THR A CA 1
ATOM 959 C C . THR A 1 123 ? -15.197 -5.472 1.345 1.00 97.81 123 THR A C 1
ATOM 961 O O . THR A 1 123 ? -14.411 -6.292 0.849 1.00 97.81 123 THR A O 1
ATOM 964 N N . PRO A 1 124 ? -16.257 -5.008 0.659 1.00 98.12 124 PRO A N 1
ATOM 965 C CA . PRO A 1 124 ? -16.527 -5.413 -0.717 1.00 98.12 124 PRO A CA 1
ATOM 966 C C . PRO A 1 124 ? -15.390 -5.030 -1.669 1.00 98.12 124 PRO A C 1
ATOM 968 O O . PRO A 1 124 ? -15.103 -5.794 -2.582 1.00 98.12 124 PRO A O 1
ATOM 971 N N . GLU A 1 125 ? -14.692 -3.923 -1.419 1.00 97.88 125 GLU A N 1
ATOM 972 C CA . GLU A 1 125 ? -13.579 -3.451 -2.245 1.00 97.88 125 GLU A CA 1
ATOM 973 C C . GLU A 1 125 ? -12.394 -4.423 -2.186 1.00 97.88 125 GLU A C 1
ATOM 975 O O . GLU A 1 125 ? -11.838 -4.789 -3.218 1.00 97.88 125 GLU A O 1
ATOM 980 N N . VAL A 1 126 ? -12.032 -4.924 -0.995 1.00 97.12 126 VAL A N 1
ATOM 981 C CA . VAL A 1 126 ? -10.986 -5.958 -0.885 1.00 97.12 126 VAL A CA 1
ATOM 982 C C . VAL A 1 126 ? -11.431 -7.252 -1.564 1.00 97.12 126 VAL A C 1
ATOM 984 O O . VAL A 1 126 ? -10.636 -7.887 -2.260 1.00 97.12 126 VAL A O 1
ATOM 987 N N . ALA A 1 127 ? -12.693 -7.650 -1.381 1.00 97.12 127 ALA A N 1
ATOM 988 C CA . ALA A 1 127 ? -13.231 -8.852 -2.010 1.00 97.12 127 ALA A CA 1
ATOM 989 C C . ALA A 1 127 ? -13.223 -8.757 -3.545 1.00 97.12 127 ALA A C 1
ATOM 991 O O . ALA A 1 127 ? -12.875 -9.735 -4.206 1.00 97.12 127 ALA A O 1
ATOM 992 N N . GLU A 1 128 ? -13.559 -7.594 -4.102 1.00 96.56 128 GLU A N 1
ATOM 993 C CA . GLU A 1 128 ? -13.535 -7.318 -5.539 1.00 96.56 128 GLU A CA 1
ATOM 994 C C . GLU A 1 128 ? -12.113 -7.384 -6.091 1.00 96.56 128 GLU A C 1
ATOM 996 O O . GLU A 1 128 ? -11.871 -8.123 -7.040 1.00 96.56 128 GLU A O 1
ATOM 1001 N N . VAL A 1 129 ? -11.142 -6.744 -5.435 1.00 95.56 129 VAL A N 1
ATOM 1002 C CA . VAL A 1 129 ? -9.738 -6.808 -5.870 1.00 95.56 129 VAL A CA 1
ATOM 1003 C C . VAL A 1 129 ? -9.216 -8.246 -5.880 1.00 95.56 129 VAL A C 1
ATOM 1005 O O . VAL A 1 129 ? -8.554 -8.663 -6.831 1.00 95.56 129 VAL A O 1
ATOM 1008 N N . ILE A 1 130 ? -9.512 -9.028 -4.836 1.00 95.38 130 ILE A N 1
ATOM 1009 C CA . ILE A 1 130 ? -9.123 -10.445 -4.785 1.00 95.38 130 ILE A CA 1
ATOM 1010 C C . ILE A 1 130 ? -9.832 -11.231 -5.895 1.00 95.38 130 ILE A C 1
ATOM 1012 O O . ILE A 1 130 ? -9.215 -12.082 -6.536 1.00 95.38 130 ILE A O 1
ATOM 1016 N N . HIS A 1 131 ? -11.117 -10.961 -6.131 1.00 95.19 131 HIS A N 1
ATOM 1017 C CA . HIS A 1 131 ? -11.881 -11.614 -7.187 1.00 95.19 131 HIS A CA 1
ATOM 1018 C C . HIS A 1 131 ? -11.290 -11.336 -8.571 1.00 95.19 131 HIS A C 1
ATOM 1020 O O . HIS A 1 131 ? -11.061 -12.283 -9.321 1.00 95.19 131 HIS A O 1
ATOM 1026 N N . GLU A 1 132 ? -11.013 -10.073 -8.891 1.00 92.69 132 GLU A N 1
ATOM 1027 C CA . GLU A 1 132 ? -10.418 -9.655 -10.161 1.00 92.69 132 GLU A CA 1
ATOM 1028 C C . GLU A 1 132 ? -9.032 -10.260 -10.360 1.00 92.69 132 GLU A C 1
ATOM 1030 O O . GLU A 1 132 ? -8.766 -10.830 -11.417 1.00 92.69 132 GLU A O 1
ATOM 1035 N N . PHE A 1 133 ? -8.186 -10.220 -9.326 1.00 92.88 133 PHE A N 1
ATOM 1036 C CA . PHE A 1 133 ? -6.859 -10.830 -9.357 1.00 92.88 133 PHE A CA 1
ATOM 1037 C C . PHE A 1 133 ? -6.935 -12.322 -9.719 1.00 92.88 133 PHE A C 1
ATOM 1039 O O . PHE A 1 133 ? -6.255 -12.788 -10.629 1.00 92.88 133 PHE A O 1
ATOM 1046 N N . LEU A 1 134 ? -7.825 -13.073 -9.061 1.00 92.19 134 LEU A N 1
ATOM 1047 C CA . LEU A 1 134 ? -8.016 -14.503 -9.326 1.00 92.19 134 LEU A CA 1
ATOM 1048 C C . LEU A 1 134 ? -8.727 -14.789 -10.658 1.00 92.19 134 LEU A C 1
ATOM 1050 O O . LEU A 1 134 ? -8.598 -15.886 -11.205 1.00 92.19 134 LEU A O 1
ATOM 1054 N N . ALA A 1 135 ? -9.546 -13.859 -11.148 1.00 89.50 135 ALA A N 1
ATOM 1055 C CA . ALA A 1 135 ? -10.253 -13.997 -12.416 1.00 89.50 135 ALA A CA 1
ATOM 1056 C C . ALA A 1 135 ? -9.329 -13.738 -13.610 1.00 89.50 135 ALA A C 1
ATOM 1058 O O . ALA A 1 135 ? -9.474 -14.404 -14.634 1.00 89.50 135 ALA A O 1
ATOM 1059 N N . GLU A 1 136 ? -8.377 -12.818 -13.468 1.00 83.38 136 GLU A N 1
ATOM 1060 C CA . GLU A 1 136 ? -7.382 -12.497 -14.488 1.00 83.38 136 GLU A CA 1
ATOM 1061 C C . GLU A 1 136 ? -6.411 -13.653 -14.748 1.00 83.38 136 GLU A C 1
ATOM 1063 O O . GLU A 1 136 ? -6.050 -13.913 -15.892 1.00 83.38 136 GLU A O 1
ATOM 1068 N N . GLU A 1 137 ? -6.046 -14.405 -13.710 1.00 66.94 137 GLU A N 1
ATOM 1069 C CA . GLU A 1 137 ? -5.183 -15.586 -13.841 1.00 66.94 137 GLU A CA 1
ATOM 1070 C C . GLU A 1 137 ? -5.895 -16.804 -14.459 1.00 66.94 137 GLU A C 1
ATOM 1072 O O . GLU A 1 137 ? -5.294 -17.872 -14.619 1.00 66.94 137 GLU A O 1
ATOM 1077 N N . ARG A 1 138 ? -7.178 -16.690 -14.834 1.00 64.94 138 ARG A N 1
ATOM 1078 C CA . ARG A 1 138 ? -7.858 -17.767 -15.558 1.00 64.94 138 ARG A CA 1
ATOM 1079 C C . ARG A 1 138 ? -7.399 -17.760 -17.015 1.00 64.94 138 ARG A C 1
ATOM 1081 O O . ARG A 1 138 ? -7.577 -16.747 -17.690 1.00 64.94 138 ARG A O 1
ATOM 1088 N N . PRO A 1 139 ? -6.877 -18.887 -17.538 1.00 64.62 139 PRO A N 1
ATOM 1089 C CA . PRO A 1 139 ? -6.500 -18.968 -18.939 1.00 64.62 139 PRO A CA 1
ATOM 1090 C C . PRO A 1 139 ? -7.716 -18.639 -19.800 1.00 64.62 139 PRO A C 1
ATOM 1092 O O . PRO A 1 139 ? -8.819 -19.150 -19.570 1.00 64.62 139 PRO A O 1
ATOM 1095 N N . SER A 1 140 ? -7.520 -17.767 -20.786 1.00 72.25 140 SER A N 1
ATOM 1096 C CA . SER A 1 140 ? -8.584 -17.442 -21.724 1.00 72.25 140 SER A CA 1
ATOM 1097 C C . SER A 1 140 ? -9.003 -18.705 -22.483 1.00 72.25 140 SER A C 1
ATOM 1099 O O . SER A 1 140 ? -8.251 -19.677 -22.580 1.00 72.25 140 SER A O 1
ATOM 1101 N N . LEU A 1 141 ? -10.192 -18.706 -23.092 1.00 74.19 141 LEU A N 1
ATOM 1102 C CA . LEU A 1 141 ? -10.595 -19.810 -23.973 1.00 74.19 141 LEU A CA 1
ATOM 1103 C C . LEU A 1 141 ? -9.554 -20.076 -25.072 1.00 74.19 141 LEU A C 1
ATOM 1105 O O . LEU A 1 141 ? -9.357 -21.225 -25.455 1.00 74.19 141 LEU A O 1
ATOM 1109 N N . ALA A 1 142 ? -8.862 -19.036 -25.546 1.00 77.06 142 ALA A N 1
ATOM 1110 C CA . ALA A 1 142 ? -7.780 -19.179 -26.511 1.00 77.06 142 ALA A CA 1
ATOM 1111 C C . ALA A 1 142 ? -6.568 -19.910 -25.910 1.00 77.06 142 ALA A C 1
ATOM 1113 O O . ALA A 1 142 ? -6.025 -20.798 -26.561 1.00 77.06 142 ALA A O 1
ATOM 1114 N N . ASP A 1 143 ? -6.193 -19.604 -24.666 1.00 81.12 143 ASP A N 1
ATOM 1115 C CA . ASP A 1 143 ? -5.105 -20.292 -23.957 1.00 81.12 143 ASP A CA 1
ATOM 1116 C C . ASP A 1 143 ? -5.453 -21.759 -23.684 1.00 81.12 143 ASP A C 1
ATOM 1118 O O . ASP A 1 143 ? -4.626 -22.643 -23.894 1.00 81.12 143 ASP A O 1
ATOM 1122 N N . ILE A 1 144 ? -6.705 -22.038 -23.306 1.00 82.06 144 ILE A N 1
ATOM 1123 C CA . ILE A 1 144 ? -7.209 -23.402 -23.086 1.00 82.06 144 ILE A CA 1
ATOM 1124 C C . ILE A 1 144 ? -7.187 -24.207 -24.390 1.00 82.06 144 ILE A C 1
ATOM 1126 O O . ILE A 1 144 ? -6.764 -25.366 -24.404 1.00 82.06 144 ILE A O 1
ATOM 1130 N N . LEU A 1 145 ? -7.642 -23.611 -25.496 1.00 84.69 145 LEU A N 1
ATOM 1131 C CA . LEU A 1 145 ? -7.629 -24.255 -26.810 1.00 84.69 145 LEU A CA 1
ATOM 1132 C C . LEU A 1 145 ? -6.200 -24.472 -27.315 1.00 84.69 145 LEU A C 1
ATOM 1134 O O . LEU A 1 145 ? -5.920 -25.529 -27.880 1.00 84.69 145 LEU A O 1
ATOM 1138 N N . ARG A 1 146 ? -5.294 -23.516 -27.076 1.00 85.62 146 ARG A N 1
ATOM 1139 C CA . ARG A 1 146 ? -3.876 -23.645 -27.425 1.00 85.62 146 ARG A CA 1
ATOM 1140 C C . ARG A 1 146 ? -3.214 -24.781 -26.649 1.00 85.62 146 ARG A C 1
ATOM 1142 O O . ARG A 1 146 ? -2.633 -25.655 -27.282 1.00 85.62 146 ARG A O 1
ATOM 1149 N N . ASP A 1 147 ? -3.371 -24.828 -25.325 1.00 85.88 147 ASP A N 1
ATOM 1150 C CA . ASP A 1 147 ? -2.816 -25.905 -24.487 1.00 85.88 147 ASP A CA 1
ATOM 1151 C C . ASP A 1 147 ? -3.391 -27.276 -24.885 1.00 85.88 147 ASP A C 1
ATOM 1153 O O . ASP A 1 147 ? -2.670 -28.265 -25.009 1.00 85.88 147 ASP A O 1
ATOM 1157 N N . SER A 1 148 ? -4.694 -27.338 -25.180 1.00 84.25 148 SER A N 1
ATOM 1158 C CA . SER A 1 148 ? -5.347 -28.569 -25.648 1.00 84.25 148 SER A CA 1
ATOM 1159 C C . SER A 1 148 ? -4.791 -29.049 -26.993 1.00 84.25 148 SER A C 1
ATOM 1161 O O . SER A 1 148 ? -4.574 -30.247 -27.183 1.00 84.25 148 SER A O 1
ATOM 1163 N N . TRP A 1 149 ? -4.537 -28.127 -27.925 1.00 86.25 149 TRP A N 1
ATOM 1164 C CA . TRP A 1 149 ? -3.950 -28.427 -29.230 1.00 86.25 149 TRP A CA 1
ATOM 1165 C C . TRP A 1 149 ? -2.478 -28.847 -29.126 1.00 86.25 149 TRP A C 1
ATOM 1167 O O . TRP A 1 149 ? -2.075 -29.822 -29.759 1.00 86.25 149 TRP A O 1
ATOM 1177 N N . GLU A 1 150 ? -1.687 -28.177 -28.286 1.00 89.38 150 GLU A N 1
ATOM 1178 C CA . GLU A 1 150 ? -0.290 -28.540 -28.017 1.00 89.38 150 GLU A CA 1
ATOM 1179 C C . GLU A 1 150 ? -0.187 -29.948 -27.405 1.00 89.38 150 GLU A C 1
ATOM 1181 O O . GLU A 1 150 ? 0.600 -30.775 -27.876 1.00 89.38 150 GLU A O 1
ATOM 1186 N N . ARG A 1 151 ? -1.049 -30.280 -26.432 1.00 86.44 151 ARG A N 1
ATOM 1187 C CA . ARG A 1 151 ? -1.155 -31.639 -25.868 1.00 86.44 151 ARG A CA 1
ATOM 1188 C C . ARG A 1 151 ? -1.589 -32.672 -26.903 1.00 86.44 151 ARG A C 1
ATOM 1190 O O . ARG A 1 151 ? -1.082 -33.791 -26.892 1.00 86.44 151 ARG A O 1
ATOM 1197 N N . PHE A 1 152 ? -2.520 -32.315 -27.789 1.00 88.69 152 PHE A N 1
ATOM 1198 C CA . PHE A 1 152 ? -2.952 -33.192 -28.873 1.00 88.69 152 PHE A CA 1
ATOM 1199 C C . PHE A 1 152 ? -1.787 -33.496 -29.818 1.00 88.69 152 PHE A C 1
ATOM 1201 O O . PHE A 1 152 ? -1.490 -34.664 -30.040 1.00 88.69 152 PHE A O 1
ATOM 1208 N N . ILE A 1 153 ? -1.058 -32.485 -30.301 1.00 91.88 153 ILE A N 1
ATOM 1209 C CA . ILE A 1 153 ? 0.121 -32.683 -31.162 1.00 91.88 153 ILE A CA 1
ATOM 1210 C C . ILE A 1 153 ? 1.183 -33.550 -30.472 1.00 91.88 153 ILE A C 1
ATOM 1212 O O . ILE A 1 153 ? 1.746 -34.445 -31.111 1.00 91.88 153 ILE A O 1
ATOM 1216 N N . ALA A 1 154 ? 1.425 -33.341 -29.175 1.00 83.81 154 ALA A N 1
ATOM 1217 C CA . ALA A 1 154 ? 2.367 -34.134 -28.383 1.00 83.81 154 ALA A CA 1
ATOM 1218 C C . ALA A 1 154 ? 2.019 -35.639 -28.331 1.00 83.81 154 ALA A C 1
ATOM 1220 O O . ALA A 1 154 ? 2.912 -36.473 -28.181 1.00 83.81 154 ALA A O 1
ATOM 1221 N N . LEU A 1 155 ? 0.742 -36.014 -28.490 1.00 84.62 155 LEU A N 1
ATOM 1222 C CA . LEU A 1 155 ? 0.310 -37.418 -28.550 1.00 84.62 155 LEU A CA 1
ATOM 1223 C C . LEU A 1 155 ? 0.619 -38.093 -29.897 1.00 84.62 155 LEU A C 1
ATOM 1225 O O . LEU A 1 155 ? 0.758 -39.313 -29.930 1.00 84.62 155 LEU A O 1
ATOM 1229 N N . PHE A 1 156 ? 0.753 -37.327 -30.986 1.00 78.50 156 PHE A N 1
ATOM 1230 C CA . PHE A 1 156 ? 1.045 -37.839 -32.339 1.00 78.50 156 PHE A CA 1
ATOM 1231 C C . PHE A 1 156 ? 2.509 -37.673 -32.759 1.00 78.50 156 PHE A C 1
ATOM 1233 O O . PHE A 1 156 ? 2.874 -38.030 -33.875 1.00 78.50 156 PHE A O 1
ATOM 1240 N N . SER A 1 157 ? 3.349 -37.128 -31.878 1.00 71.62 157 SER A N 1
ATOM 1241 C CA . SER A 1 157 ? 4.791 -36.948 -32.095 1.00 71.62 157 SER A CA 1
ATOM 1242 C C . SER A 1 157 ? 5.646 -38.005 -31.370 1.00 71.62 157 SER A C 1
ATOM 1244 O O . SER A 1 157 ? 6.839 -37.797 -31.151 1.00 71.62 157 SER A O 1
ATOM 1246 N N . ARG A 1 158 ? 5.042 -39.156 -31.032 1.00 53.34 158 ARG A N 1
ATOM 1247 C CA . ARG A 1 158 ? 5.702 -40.372 -30.529 1.00 53.34 158 ARG A CA 1
ATOM 1248 C C . ARG A 1 158 ? 5.722 -41.481 -31.569 1.00 53.34 158 ARG A C 1
ATOM 1250 O O . ARG A 1 158 ? 4.686 -41.663 -32.241 1.00 53.34 158 ARG A O 1
#

pLDDT: mean 88.29, std 12.07, range [49.12, 98.12]

Secondary structure (DSSP, 8-state):
-TTHHHHHHHIIIIISTTS-EEEEEEES--TT-HHHHHHHHHHHTTT-TTS-GGGPPEEPPTTEEEEEEEEEETT-GGGS----TTTEE--TTS--EEEEEE----EETTEE-TT-HHHHTTSHHHHHHHHHHHHHTSPPHHHHHHHHHHHHHHHH--

Radius of gyration: 20.15 Å; chains: 1; bounding box: 42×63×55 Å